Protein AF-A0A3C1LPL4-F1 (afdb_monomer)

Foldseek 3Di:
DDPVVVVVVVVVCCVVVVVVVVLVVVQCVVCVPQVDHDPCSVVLVVQLVVQLVCCCVVVVHDSVVSNVRSVVVSVVVVVCCCVPPRVVVVVDDDDD

Structure (mmCIF, N/CA/C/O backbone):
data_AF-A0A3C1LPL4-F1
#
_entry.id   AF-A0A3C1LPL4-F1
#
loop_
_atom_site.group_PDB
_atom_site.id
_atom_site.type_symbol
_atom_site.label_atom_id
_atom_site.label_alt_id
_atom_site.label_comp_id
_atom_site.label_asym_id
_atom_site.label_entity_id
_atom_site.label_seq_id
_atom_site.pdbx_PDB_ins_code
_atom_site.Cartn_x
_atom_site.Cartn_y
_atom_site.Cartn_z
_atom_site.occupancy
_atom_site.B_iso_or_equiv
_atom_site.auth_seq_id
_atom_site.auth_comp_id
_atom_site.auth_asym_id
_atom_site.auth_atom_id
_atom_site.pdbx_PDB_model_num
ATOM 1 N N . MET A 1 1 ? 30.671 10.373 -9.204 1.00 63.12 1 MET A N 1
ATOM 2 C CA . MET A 1 1 ? 29.194 10.350 -9.158 1.00 63.12 1 MET A CA 1
ATOM 3 C C . MET A 1 1 ? 28.681 11.112 -10.367 1.00 63.12 1 MET A C 1
ATOM 5 O O . MET A 1 1 ? 28.915 12.308 -10.453 1.00 63.12 1 MET A O 1
ATOM 9 N N . THR A 1 2 ? 28.111 10.422 -11.352 1.00 91.19 2 THR A N 1
ATOM 10 C CA . THR A 1 2 ? 27.677 11.038 -12.618 1.00 91.19 2 THR A CA 1
ATOM 11 C C . THR A 1 2 ? 26.383 11.828 -12.402 1.00 91.19 2 THR A C 1
ATOM 13 O O . THR A 1 2 ? 25.540 11.403 -11.617 1.00 91.19 2 THR A O 1
ATOM 16 N N . PHE A 1 3 ? 26.190 12.955 -13.092 1.00 91.31 3 PHE A N 1
ATOM 17 C CA . PHE A 1 3 ? 24.968 13.773 -12.988 1.00 91.31 3 PHE A CA 1
ATOM 18 C C . PHE A 1 3 ? 23.680 12.971 -13.267 1.00 91.31 3 PHE A C 1
ATOM 20 O O . PHE A 1 3 ? 22.668 13.151 -12.595 1.00 91.31 3 PHE A O 1
ATOM 27 N N . SER A 1 4 ? 23.745 11.997 -14.179 1.00 93.25 4 SER A N 1
ATOM 28 C CA . SER A 1 4 ? 22.657 11.046 -14.440 1.00 93.25 4 SER A CA 1
ATOM 29 C C . SER A 1 4 ? 22.278 10.196 -13.221 1.00 93.25 4 SER A C 1
ATOM 31 O O . SER A 1 4 ? 21.097 9.935 -13.000 1.00 93.25 4 SER A O 1
ATOM 33 N N . LEU A 1 5 ? 23.256 9.801 -12.398 1.00 95.25 5 LEU A N 1
ATOM 34 C CA . LEU A 1 5 ? 23.015 9.032 -11.176 1.00 95.25 5 LEU A CA 1
ATOM 35 C C . LEU A 1 5 ? 22.283 9.878 -10.130 1.00 95.25 5 LEU A C 1
ATOM 37 O O . LEU A 1 5 ? 21.383 9.371 -9.468 1.00 95.25 5 LEU A O 1
ATOM 41 N N . LEU A 1 6 ? 22.626 11.165 -10.012 1.00 95.75 6 LEU A N 1
ATOM 42 C CA . LEU A 1 6 ? 21.933 12.086 -9.109 1.00 95.75 6 LEU A CA 1
ATOM 43 C C . LEU A 1 6 ? 20.445 12.202 -9.475 1.00 95.75 6 LEU A C 1
ATOM 45 O O . LEU A 1 6 ? 19.590 12.061 -8.604 1.00 95.75 6 LEU A O 1
ATOM 49 N N . ILE A 1 7 ? 20.133 12.393 -10.762 1.00 95.88 7 ILE A N 1
ATOM 50 C CA . ILE A 1 7 ? 18.746 12.467 -11.249 1.00 95.88 7 ILE A CA 1
ATOM 51 C C . ILE A 1 7 ? 17.998 11.160 -10.965 1.00 95.88 7 ILE A C 1
ATOM 53 O O . ILE A 1 7 ? 16.883 11.191 -10.448 1.00 95.88 7 ILE A O 1
ATOM 57 N N . ALA A 1 8 ? 18.614 10.010 -11.250 1.00 96.06 8 ALA A N 1
ATOM 58 C CA . ALA A 1 8 ? 17.995 8.715 -10.984 1.00 96.06 8 ALA A CA 1
ATOM 59 C C . ALA A 1 8 ? 17.675 8.526 -9.492 1.00 96.06 8 ALA A C 1
ATOM 61 O O . ALA A 1 8 ? 16.584 8.069 -9.155 1.00 96.06 8 ALA A O 1
ATOM 62 N N . GLN A 1 9 ? 18.582 8.904 -8.587 1.00 96.31 9 GLN A N 1
ATOM 63 C CA . GLN A 1 9 ? 18.347 8.790 -7.143 1.00 96.31 9 GLN A CA 1
ATOM 64 C C . GLN A 1 9 ? 17.244 9.733 -6.651 1.00 96.31 9 GLN A C 1
ATOM 66 O O . GLN A 1 9 ? 16.434 9.331 -5.820 1.00 96.31 9 GLN A O 1
ATOM 71 N N . LEU A 1 10 ? 17.148 10.948 -7.204 1.00 97.00 10 LEU A N 1
ATOM 72 C CA . LEU A 1 10 ? 16.042 11.862 -6.900 1.00 97.00 10 LEU A CA 1
ATOM 73 C C . LEU A 1 10 ? 14.689 11.278 -7.322 1.00 97.00 10 LEU A C 1
ATOM 75 O O . LEU A 1 10 ? 13.734 11.338 -6.550 1.00 97.00 10 LEU A O 1
ATOM 79 N N . ILE A 1 11 ? 14.611 10.666 -8.507 1.00 96.88 11 ILE A N 1
ATOM 80 C CA . ILE A 1 11 ? 1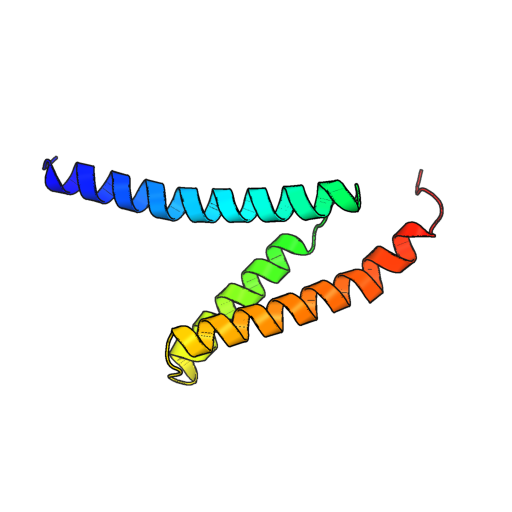3.383 10.016 -8.988 1.00 96.88 11 ILE A CA 1
ATOM 81 C C . ILE A 1 11 ? 13.021 8.815 -8.104 1.00 96.88 11 ILE A C 1
ATOM 83 O O . ILE A 1 11 ? 11.872 8.699 -7.684 1.00 96.88 11 ILE A O 1
ATOM 87 N N . ASN A 1 12 ? 13.988 7.959 -7.759 1.00 96.81 12 ASN A N 1
ATOM 88 C CA . ASN A 1 12 ? 13.757 6.818 -6.863 1.00 96.81 12 ASN A CA 1
ATOM 89 C C . ASN A 1 12 ? 13.310 7.265 -5.460 1.00 96.81 12 ASN A C 1
ATOM 91 O O . ASN A 1 12 ? 12.395 6.676 -4.873 1.00 96.81 12 ASN A O 1
ATOM 95 N N . GLY A 1 13 ? 13.922 8.331 -4.939 1.00 97.38 13 GLY A N 1
ATOM 96 C CA . GLY A 1 13 ? 13.538 8.951 -3.675 1.00 97.38 13 GLY A CA 1
ATOM 97 C C . GLY A 1 13 ? 12.116 9.503 -3.720 1.00 97.38 13 GLY A C 1
ATOM 98 O O . GLY A 1 13 ? 11.334 9.242 -2.809 1.00 97.38 13 GLY A O 1
ATOM 99 N N . LEU A 1 14 ? 11.745 10.193 -4.803 1.00 97.44 14 LEU A N 1
ATOM 100 C CA . LEU A 1 14 ? 10.396 10.725 -4.990 1.00 97.44 14 LEU A CA 1
ATOM 101 C C . LEU A 1 14 ? 9.355 9.610 -5.134 1.00 97.44 14 LEU A C 1
ATOM 103 O O . LEU A 1 14 ? 8.284 9.701 -4.540 1.00 97.44 14 LEU A O 1
ATOM 107 N N . GLN A 1 15 ? 9.667 8.547 -5.876 1.00 96.88 15 GLN A N 1
ATOM 108 C CA . GLN A 1 15 ? 8.793 7.386 -6.036 1.00 96.88 15 GLN A CA 1
ATOM 109 C C . GLN A 1 15 ? 8.512 6.728 -4.680 1.00 96.88 15 GLN A C 1
ATOM 111 O O . GLN A 1 15 ? 7.355 6.547 -4.303 1.00 96.88 15 GLN A O 1
ATOM 116 N N . THR A 1 16 ? 9.564 6.425 -3.919 1.00 95.50 16 THR A N 1
ATOM 117 C CA . THR A 1 16 ? 9.439 5.780 -2.604 1.00 95.50 16 THR A CA 1
ATOM 118 C C . THR A 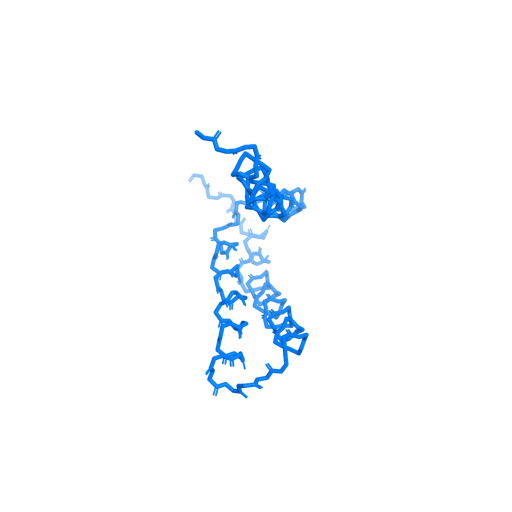1 16 ? 8.765 6.711 -1.591 1.00 95.50 16 THR A C 1
ATOM 120 O O . THR A 1 16 ? 7.860 6.301 -0.865 1.00 95.50 16 THR A O 1
ATOM 123 N N . GLY A 1 17 ? 9.143 7.992 -1.590 1.00 97.19 17 GLY A N 1
ATOM 124 C CA . GLY A 1 17 ? 8.538 9.018 -0.744 1.00 97.19 17 GLY A CA 1
ATOM 125 C C . GLY A 1 17 ? 7.051 9.217 -1.032 1.00 97.19 17 GLY A C 1
ATOM 126 O O . GLY A 1 17 ? 6.269 9.365 -0.099 1.00 97.19 17 GLY A O 1
ATOM 127 N N . SER A 1 18 ? 6.639 9.141 -2.299 1.00 96.38 18 SER A N 1
ATOM 128 C CA . SER A 1 18 ? 5.230 9.237 -2.703 1.00 96.38 18 SER A CA 1
ATOM 129 C C . SER A 1 18 ? 4.410 8.056 -2.190 1.00 96.38 18 SER A C 1
ATOM 131 O O . SER A 1 18 ? 3.293 8.252 -1.716 1.00 96.38 18 SER A O 1
ATOM 133 N N . VAL A 1 19 ? 4.968 6.841 -2.208 1.00 92.69 19 VAL A N 1
ATOM 134 C CA . VAL A 1 19 ? 4.321 5.667 -1.602 1.00 92.69 19 VAL A CA 1
ATOM 135 C C . VAL A 1 19 ? 4.122 5.885 -0.101 1.00 92.69 19 VAL A C 1
ATOM 137 O O . VAL A 1 19 ? 3.008 5.726 0.392 1.00 92.69 19 VAL A O 1
ATOM 140 N N . TYR A 1 20 ? 5.154 6.324 0.625 1.00 93.50 20 TYR A N 1
ATOM 141 C CA . TYR A 1 20 ? 5.022 6.607 2.059 1.00 93.50 20 TYR A CA 1
ATOM 142 C C . TYR A 1 20 ? 4.053 7.755 2.358 1.00 93.50 20 TYR A C 1
ATOM 144 O O . TYR A 1 20 ? 3.279 7.664 3.311 1.00 93.50 20 TYR A O 1
ATOM 152 N N . ALA A 1 21 ? 4.039 8.802 1.531 1.00 95.69 21 ALA A N 1
ATOM 153 C CA . ALA A 1 21 ? 3.094 9.906 1.658 1.00 95.69 21 ALA A CA 1
ATOM 154 C C . ALA A 1 21 ? 1.644 9.436 1.467 1.00 95.69 21 ALA A C 1
ATOM 156 O O . ALA A 1 21 ? 0.778 9.806 2.257 1.00 95.69 21 ALA A O 1
ATOM 157 N N . LEU A 1 22 ? 1.380 8.577 0.476 1.00 92.75 22 LEU A N 1
ATOM 158 C CA . LEU A 1 22 ? 0.057 7.986 0.256 1.00 92.75 22 LEU A CA 1
ATOM 159 C C . LEU A 1 22 ? -0.382 7.103 1.430 1.00 92.75 22 LEU A C 1
ATOM 161 O O . LEU A 1 22 ? -1.536 7.180 1.850 1.00 92.75 22 LEU A O 1
ATOM 165 N N . VAL A 1 23 ? 0.533 6.311 1.996 1.00 91.44 23 VAL A N 1
ATOM 166 C CA . VAL A 1 23 ? 0.254 5.493 3.189 1.00 91.44 23 VAL A CA 1
ATOM 167 C C . VAL A 1 23 ? -0.086 6.378 4.392 1.00 91.44 23 VAL A C 1
ATOM 169 O O . VAL A 1 23 ? -1.095 6.153 5.061 1.00 91.44 23 VAL A O 1
ATOM 172 N N . ALA A 1 24 ? 0.698 7.429 4.643 1.00 92.00 24 ALA A N 1
ATOM 173 C CA . ALA A 1 24 ? 0.430 8.378 5.723 1.00 92.00 24 ALA A CA 1
ATOM 174 C C . ALA A 1 24 ? -0.914 9.109 5.534 1.00 92.00 24 ALA A C 1
ATOM 176 O O . ALA A 1 24 ? -1.681 9.278 6.486 1.00 92.00 24 ALA A O 1
ATOM 177 N N . LEU A 1 25 ? -1.238 9.499 4.299 1.00 93.38 25 LEU A N 1
ATOM 178 C CA . LEU A 1 25 ? -2.515 10.119 3.948 1.00 93.38 25 LEU A CA 1
ATOM 179 C C . LEU A 1 25 ? -3.683 9.151 4.218 1.00 93.38 25 LEU A C 1
ATOM 181 O O . LEU A 1 25 ? -4.648 9.524 4.879 1.00 93.38 25 LEU A O 1
ATOM 185 N N . GLY A 1 26 ? -3.565 7.881 3.817 1.00 88.75 26 GLY A N 1
ATOM 186 C CA . GLY A 1 26 ? -4.537 6.832 4.147 1.00 88.75 26 GLY A CA 1
ATOM 187 C C . GLY A 1 26 ? -4.780 6.696 5.652 1.00 88.75 26 GLY A C 1
ATOM 188 O O . GLY A 1 26 ? -5.925 6.715 6.110 1.00 88.75 26 GLY A O 1
ATOM 189 N N . TYR A 1 27 ? -3.699 6.635 6.429 1.00 87.50 27 TYR A N 1
ATOM 190 C CA . TYR A 1 27 ? -3.766 6.500 7.881 1.00 87.50 27 TYR A CA 1
ATOM 191 C C . TYR A 1 27 ? -4.451 7.695 8.562 1.00 87.50 27 TYR A C 1
ATOM 193 O O . TYR A 1 27 ? -5.325 7.521 9.415 1.00 87.50 27 TYR A O 1
ATOM 201 N N . THR A 1 28 ? -4.094 8.916 8.152 1.00 89.00 28 THR A N 1
ATOM 202 C CA . THR A 1 28 ? -4.674 10.152 8.703 1.00 89.00 28 THR A CA 1
ATOM 203 C C . THR A 1 28 ? -6.158 10.306 8.371 1.00 89.00 28 THR A C 1
ATOM 205 O O . THR A 1 28 ? -6.913 10.760 9.230 1.00 89.00 28 THR A O 1
ATOM 208 N N . MET A 1 29 ? -6.613 9.863 7.193 1.00 88.69 29 MET A N 1
ATOM 209 C CA . MET A 1 2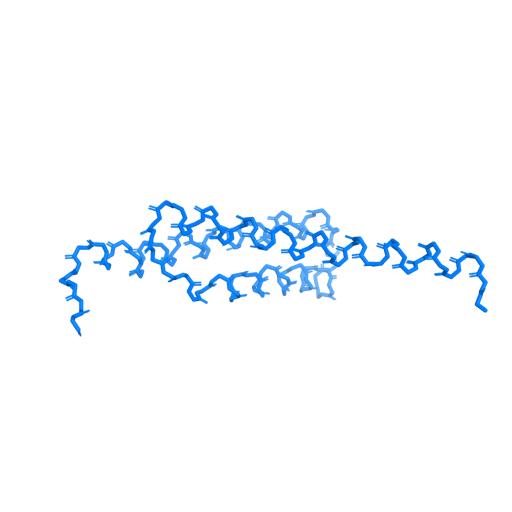9 ? -8.040 9.868 6.844 1.00 88.69 29 MET A CA 1
ATOM 210 C C . MET A 1 29 ? -8.861 8.934 7.742 1.00 88.69 29 MET A C 1
ATOM 212 O O . MET A 1 29 ? -9.903 9.334 8.261 1.00 88.69 29 MET A O 1
ATOM 216 N N . VAL A 1 30 ? -8.388 7.703 7.969 1.00 84.19 30 VAL A N 1
ATOM 217 C CA . VAL A 1 30 ? -9.110 6.724 8.801 1.00 84.19 30 VAL A CA 1
ATOM 218 C C . VAL A 1 30 ? -9.142 7.169 10.262 1.00 84.19 30 VAL A C 1
ATOM 220 O O . VAL A 1 30 ? -10.207 7.191 10.889 1.00 84.19 30 VAL A O 1
ATOM 223 N N . TYR A 1 31 ? -7.987 7.565 10.804 1.00 82.81 31 TYR A N 1
ATOM 224 C CA . TYR A 1 31 ? 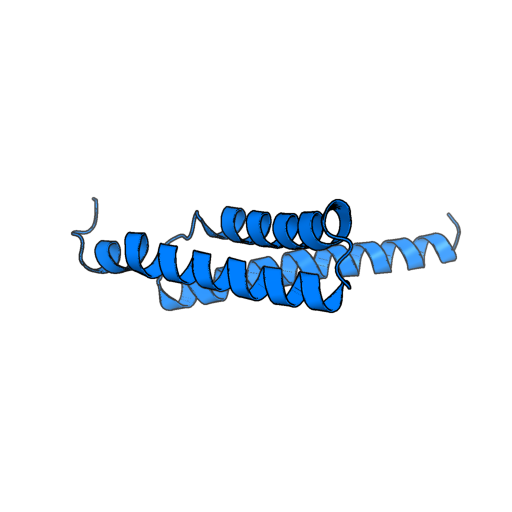-7.902 8.038 12.182 1.00 82.81 31 TYR A CA 1
ATOM 225 C C . TYR A 1 31 ? -8.696 9.335 12.394 1.00 82.81 31 TYR A C 1
ATOM 227 O O . TYR A 1 31 ? -9.330 9.494 13.435 1.00 82.81 31 TYR A O 1
ATOM 235 N N . GLY A 1 32 ? -8.733 10.233 11.403 1.00 83.31 32 GLY A N 1
ATOM 236 C CA . GLY A 1 32 ? -9.491 11.485 11.476 1.00 83.31 32 GLY A CA 1
ATOM 237 C C . GLY A 1 32 ? -10.991 11.282 11.714 1.00 83.31 32 GLY A C 1
ATOM 238 O O . GLY A 1 32 ? -11.609 12.074 12.425 1.00 83.31 32 GLY A O 1
ATOM 239 N N . ILE A 1 33 ? -11.561 10.197 11.182 1.00 82.81 33 ILE A N 1
ATOM 240 C CA . ILE A 1 33 ? -12.982 9.864 11.345 1.00 82.81 33 ILE A CA 1
ATOM 241 C C . ILE A 1 33 ? -13.211 9.054 12.625 1.00 82.81 33 ILE A C 1
ATOM 243 O O . ILE A 1 33 ? -14.071 9.396 13.435 1.00 82.81 33 ILE A O 1
ATOM 247 N N . ILE A 1 34 ? -12.460 7.962 12.807 1.00 78.62 34 ILE A N 1
ATOM 248 C CA . ILE A 1 34 ? -12.764 6.960 13.840 1.00 78.62 34 ILE A CA 1
ATOM 249 C C . ILE A 1 34 ? -12.132 7.333 15.192 1.00 78.62 34 ILE A C 1
ATOM 251 O O . ILE A 1 34 ? -12.623 6.904 16.233 1.00 78.62 34 ILE A O 1
ATOM 255 N N . LYS A 1 35 ? -11.056 8.136 15.198 1.00 79.56 35 LYS A N 1
ATOM 256 C CA . LYS A 1 35 ? -10.219 8.454 16.374 1.00 79.56 35 LYS A CA 1
ATOM 257 C C . LYS A 1 35 ? -9.725 7.216 17.137 1.00 79.56 35 LYS A C 1
ATOM 259 O O . LYS A 1 35 ? -9.380 7.302 18.311 1.00 79.56 35 LYS A O 1
ATOM 264 N N . LEU A 1 36 ? -9.6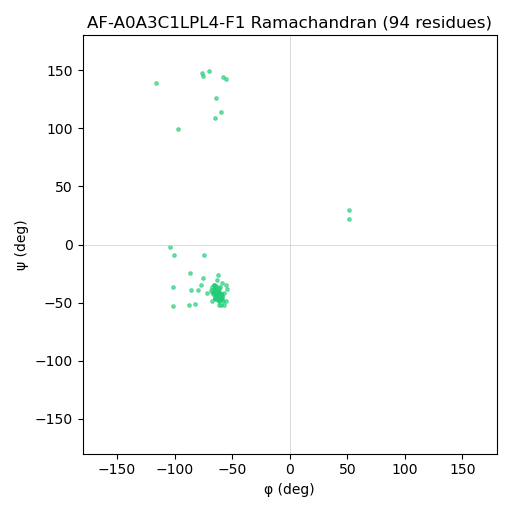88 6.065 16.465 1.00 79.69 36 LEU A N 1
ATOM 265 C CA . LEU A 1 36 ? -9.152 4.805 16.969 1.00 79.69 36 LEU A CA 1
ATOM 266 C C . LEU A 1 36 ? -7.947 4.409 16.126 1.00 79.69 36 LEU A C 1
ATOM 268 O O . LEU A 1 36 ? -7.961 4.545 14.901 1.00 79.69 36 LEU A O 1
ATOM 272 N N . LEU A 1 37 ? -6.912 3.903 16.793 1.00 80.31 37 LEU A N 1
ATOM 273 C CA . LEU A 1 37 ? -5.704 3.425 16.138 1.00 80.31 37 LEU A CA 1
ATOM 274 C C . LEU A 1 37 ? -6.036 2.219 15.243 1.00 80.31 37 LEU A C 1
ATOM 276 O O . LEU A 1 37 ? -6.630 1.240 15.704 1.00 80.31 37 LEU A O 1
ATOM 280 N N . ASN A 1 38 ? -5.665 2.282 13.961 1.00 82.06 38 ASN A N 1
ATOM 281 C CA . ASN A 1 38 ? -5.887 1.181 13.027 1.00 82.06 38 ASN A CA 1
ATOM 282 C C . ASN A 1 38 ? -4.636 0.305 12.878 1.00 82.06 38 ASN A C 1
ATOM 284 O O . 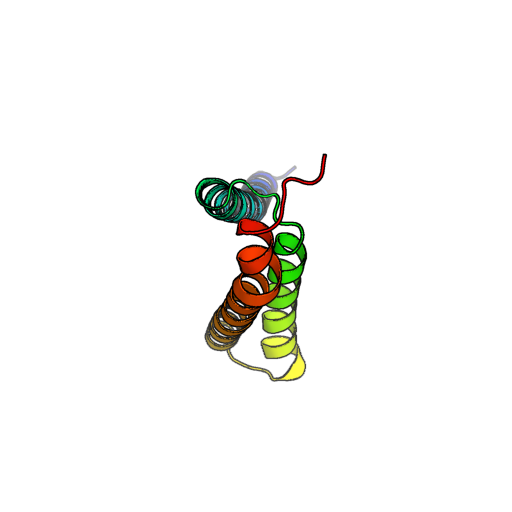ASN A 1 38 ? -3.725 0.663 12.135 1.00 82.06 38 ASN A O 1
ATOM 288 N N . PHE A 1 39 ? -4.597 -0.836 13.575 1.00 81.94 39 PHE A N 1
ATOM 289 C CA . PHE A 1 39 ? -3.498 -1.807 13.474 1.00 81.94 39 PHE A CA 1
ATOM 290 C C . PHE A 1 39 ? -3.547 -2.642 12.189 1.00 81.94 39 PHE A C 1
ATOM 292 O O . PHE A 1 39 ? -2.503 -3.012 11.667 1.00 81.94 39 PHE A O 1
ATOM 299 N N . ALA A 1 40 ? -4.740 -2.871 11.633 1.00 88.25 40 ALA A N 1
ATOM 300 C CA . ALA A 1 40 ? -4.929 -3.660 10.416 1.00 88.25 40 ALA A CA 1
ATOM 301 C C . ALA A 1 40 ? -4.501 -2.916 9.138 1.00 88.25 40 ALA A C 1
ATOM 303 O O . ALA A 1 40 ? -4.460 -3.504 8.060 1.00 88.25 40 ALA A O 1
ATOM 304 N N . HIS A 1 41 ? -4.196 -1.616 9.220 1.00 90.00 41 HIS A N 1
ATOM 305 C CA . HIS A 1 41 ? -3.873 -0.808 8.045 1.00 90.00 41 HIS A CA 1
ATOM 306 C C . HIS A 1 41 ? -2.649 -1.343 7.285 1.00 90.00 41 HIS A C 1
ATOM 308 O O . HIS A 1 41 ? -2.685 -1.437 6.059 1.00 90.00 41 HIS A O 1
ATOM 314 N N . GLY A 1 42 ? -1.600 -1.749 8.009 1.00 90.25 42 GLY A N 1
ATOM 315 C CA . GLY A 1 42 ? -0.408 -2.358 7.412 1.00 90.25 42 GLY A CA 1
ATOM 316 C C . GLY A 1 42 ? -0.712 -3.691 6.726 1.00 90.25 42 GLY A C 1
ATOM 317 O O . GLY A 1 42 ? -0.259 -3.922 5.605 1.00 90.25 42 GLY A O 1
ATOM 318 N N . ASP A 1 43 ? -1.546 -4.523 7.351 1.00 92.62 43 ASP A N 1
ATOM 319 C CA . ASP A 1 43 ? -1.949 -5.820 6.799 1.00 92.62 43 ASP A CA 1
ATOM 320 C C . ASP A 1 43 ? -2.771 -5.658 5.514 1.00 92.62 43 ASP A C 1
ATOM 322 O O . ASP A 1 43 ? -2.544 -6.368 4.536 1.00 92.62 43 ASP A O 1
ATOM 326 N N . ILE A 1 44 ? -3.678 -4.675 5.465 1.00 93.69 44 ILE A N 1
ATOM 327 C CA . ILE A 1 44 ? -4.475 -4.378 4.264 1.00 93.69 44 ILE A CA 1
ATOM 328 C C . ILE A 1 44 ? -3.567 -3.940 3.104 1.00 93.69 44 ILE A C 1
ATOM 330 O O . ILE A 1 44 ? -3.755 -4.396 1.975 1.00 93.69 44 ILE A O 1
ATOM 334 N N . ILE A 1 45 ? -2.555 -3.105 3.372 1.00 93.62 45 ILE A N 1
ATOM 335 C CA . ILE A 1 45 ? -1.568 -2.695 2.359 1.00 93.62 45 ILE A CA 1
ATOM 336 C C . ILE A 1 45 ? -0.792 -3.912 1.842 1.00 93.62 45 ILE A C 1
ATOM 338 O O . ILE A 1 45 ? -0.621 -4.061 0.629 1.00 93.62 45 ILE A O 1
ATOM 342 N N . MET A 1 46 ? -0.355 -4.798 2.743 1.00 95.25 46 MET A N 1
ATOM 343 C 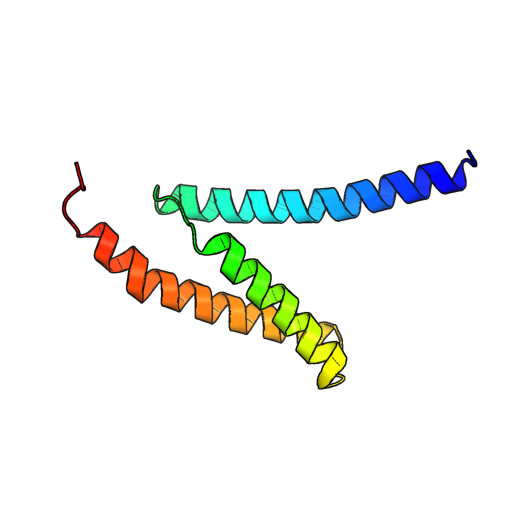CA . MET A 1 46 ? 0.348 -6.027 2.371 1.00 95.25 46 MET A CA 1
ATOM 344 C C . MET A 1 46 ? -0.515 -6.922 1.483 1.00 95.25 46 MET A C 1
ATOM 346 O O . MET A 1 46 ? -0.044 -7.368 0.437 1.00 95.25 46 MET A O 1
ATOM 350 N N . VAL A 1 47 ? -1.784 -7.139 1.837 1.00 96.69 47 VAL A N 1
ATOM 351 C CA . VAL A 1 47 ? -2.699 -7.936 1.009 1.00 96.69 47 VAL A CA 1
ATOM 352 C C . VAL A 1 47 ? -2.862 -7.324 -0.382 1.00 96.69 47 VAL A C 1
ATOM 354 O O . VAL A 1 47 ? -2.777 -8.053 -1.368 1.00 96.69 47 VAL A O 1
ATOM 357 N N . GLY A 1 48 ? -3.025 -6.003 -0.490 1.00 95.81 48 GLY A N 1
ATOM 358 C CA . GLY A 1 48 ? -3.093 -5.324 -1.785 1.00 95.81 48 GLY A CA 1
ATOM 359 C C . GLY A 1 48 ? -1.835 -5.545 -2.634 1.00 95.81 48 GLY A C 1
ATOM 360 O O . GLY A 1 48 ? -1.936 -5.915 -3.805 1.00 95.81 48 GLY A O 1
ATOM 361 N N . ALA A 1 49 ? -0.648 -5.394 -2.038 1.00 95.19 49 ALA A N 1
ATOM 362 C CA . ALA A 1 49 ? 0.626 -5.606 -2.725 1.00 95.19 49 ALA A CA 1
ATOM 363 C C . ALA A 1 49 ? 0.798 -7.058 -3.203 1.00 95.19 49 ALA A C 1
ATOM 365 O O . ALA A 1 49 ? 1.130 -7.294 -4.368 1.00 95.19 49 ALA A O 1
ATOM 366 N N . TYR A 1 50 ? 0.512 -8.035 -2.336 1.00 96.38 50 TYR A N 1
ATOM 367 C CA . TYR A 1 50 ? 0.571 -9.449 -2.703 1.00 96.38 50 TYR A CA 1
ATOM 368 C C . TYR A 1 50 ? -0.481 -9.815 -3.750 1.00 96.38 50 TYR A C 1
ATOM 370 O O . TYR A 1 50 ? -0.191 -10.617 -4.634 1.00 96.38 50 TYR A O 1
ATOM 378 N N . MET A 1 51 ? -1.670 -9.210 -3.717 1.00 97.25 51 MET A N 1
ATOM 379 C CA . MET A 1 51 ? -2.696 -9.452 -4.730 1.00 97.25 51 MET A CA 1
ATOM 380 C C . MET A 1 51 ? -2.217 -9.021 -6.121 1.00 97.25 51 MET A C 1
ATOM 382 O O . MET A 1 51 ? -2.367 -9.782 -7.076 1.00 97.25 51 MET A O 1
ATOM 386 N N . VAL A 1 52 ? -1.577 -7.849 -6.237 1.00 97.12 52 VAL A N 1
ATOM 387 C CA . VAL A 1 52 ? -0.945 -7.421 -7.498 1.00 97.12 52 VAL A CA 1
ATOM 388 C C . VAL A 1 52 ? 0.159 -8.397 -7.906 1.00 97.12 52 VAL A C 1
ATOM 390 O O . VAL A 1 52 ? 0.201 -8.819 -9.062 1.00 97.12 52 VAL A O 1
ATOM 393 N N . TYR A 1 53 ? 1.024 -8.786 -6.963 1.00 96.75 53 TYR A N 1
ATOM 394 C CA . TYR A 1 53 ? 2.112 -9.726 -7.223 1.00 96.75 53 TYR A CA 1
ATOM 395 C C . TYR A 1 53 ? 1.595 -11.057 -7.778 1.00 96.75 53 TYR A C 1
ATOM 397 O O . TYR A 1 53 ? 2.030 -11.465 -8.849 1.00 96.75 53 TYR A O 1
ATOM 405 N N . TYR A 1 54 ? 0.630 -11.704 -7.119 1.00 96.94 54 TYR A N 1
ATOM 406 C CA . TYR A 1 54 ? 0.075 -12.979 -7.579 1.00 96.94 54 TYR A CA 1
ATOM 407 C C . TYR A 1 54 ? -0.681 -12.840 -8.904 1.00 96.94 54 TYR A C 1
ATOM 409 O O . TYR A 1 54 ? -0.522 -13.682 -9.789 1.00 96.94 54 TYR A O 1
ATOM 417 N N . ALA A 1 55 ? -1.465 -11.770 -9.075 1.00 97.12 55 ALA A N 1
ATOM 418 C CA . ALA A 1 55 ? -2.187 -11.515 -10.318 1.00 97.12 55 ALA A CA 1
ATOM 419 C C . ALA A 1 55 ? -1.238 -11.438 -11.526 1.00 97.12 55 ALA A C 1
ATOM 421 O O . ALA A 1 55 ? -1.525 -12.019 -12.572 1.00 97.12 55 ALA A O 1
ATOM 422 N N . ILE A 1 56 ? -0.088 -10.780 -11.372 1.00 97.69 56 ILE A N 1
ATOM 423 C CA . ILE A 1 56 ? 0.894 -10.638 -12.451 1.00 97.69 56 ILE A CA 1
ATOM 424 C C . ILE A 1 56 ? 1.783 -11.884 -12.560 1.00 97.69 56 ILE A C 1
ATOM 426 O O . ILE A 1 56 ? 1.921 -12.443 -13.644 1.00 97.69 56 ILE A O 1
ATOM 430 N N . ALA A 1 57 ? 2.385 -12.335 -11.458 1.00 96.62 57 ALA A N 1
ATOM 431 C CA . ALA A 1 57 ? 3.415 -13.373 -11.470 1.00 96.62 57 ALA A CA 1
ATOM 432 C C .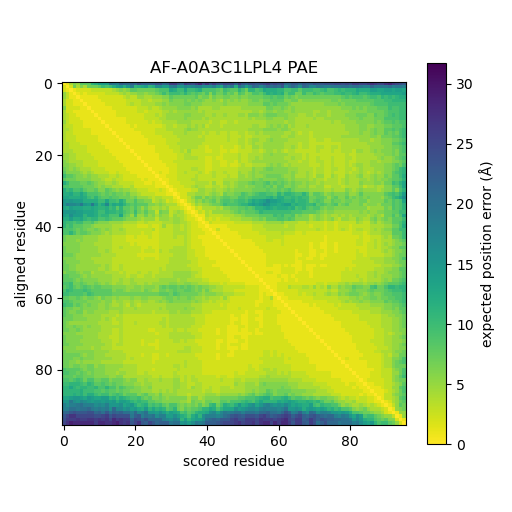 ALA A 1 57 ? 2.855 -14.790 -11.661 1.00 96.62 57 ALA A C 1
ATOM 434 O O . ALA A 1 57 ? 3.504 -15.616 -12.296 1.00 96.62 57 ALA A O 1
ATOM 435 N N . SER A 1 58 ? 1.672 -15.087 -11.116 1.00 95.44 58 SER A N 1
ATOM 436 C CA . SER A 1 58 ? 1.079 -16.431 -11.172 1.00 95.44 58 SER A CA 1
ATOM 437 C C . SER A 1 58 ? -0.011 -16.554 -12.231 1.00 95.44 58 SER A C 1
ATOM 439 O O . SER A 1 58 ? -0.111 -17.592 -12.879 1.00 95.44 58 SER A O 1
ATOM 441 N N . PHE A 1 59 ? -0.815 -15.506 -12.423 1.00 94.31 59 PHE A N 1
ATOM 442 C CA . PHE A 1 59 ? -1.949 -15.528 -13.355 1.00 94.31 59 PHE A CA 1
ATOM 443 C C . PHE A 1 59 ? -1.689 -14.782 -14.671 1.00 94.31 59 PHE A C 1
ATOM 445 O O . PHE A 1 59 ? -2.559 -14.788 -15.540 1.00 94.31 59 PHE A O 1
ATOM 452 N N . ALA A 1 60 ? -0.515 -14.154 -14.831 1.00 96.06 60 ALA A N 1
ATOM 453 C CA . ALA A 1 60 ? -0.130 -13.391 -16.024 1.00 96.06 60 ALA A CA 1
ATOM 454 C C . ALA A 1 60 ? -1.167 -12.329 -16.449 1.00 96.06 60 ALA A C 1
ATOM 456 O O . ALA A 1 60 ? -1.311 -12.013 -17.633 1.00 96.06 60 ALA A O 1
ATOM 457 N N . LEU A 1 61 ? -1.908 -11.775 -15.485 1.00 96.44 61 LEU A N 1
ATOM 458 C CA . LEU A 1 61 ? -2.913 -10.750 -15.746 1.00 96.44 61 LEU A CA 1
ATOM 459 C C . LEU A 1 61 ? -2.242 -9.427 -16.153 1.00 96.44 61 LEU A C 1
ATOM 461 O O . LEU A 1 61 ? -1.162 -9.096 -15.652 1.00 96.44 61 LEU A O 1
ATOM 465 N N . PRO A 1 62 ? -2.897 -8.611 -17.001 1.00 96.94 62 PRO A N 1
ATOM 466 C CA . PRO A 1 62 ? -2.412 -7.275 -17.317 1.00 96.94 62 PRO A CA 1
ATOM 467 C C . PRO A 1 62 ? -2.272 -6.412 -16.049 1.00 96.94 62 PRO A C 1
ATOM 469 O O . PRO A 1 62 ? -3.150 -6.474 -15.181 1.00 96.94 62 PRO A O 1
ATOM 472 N N . PRO A 1 63 ? -1.252 -5.534 -15.953 1.00 95.12 63 PRO A N 1
ATOM 473 C CA . PRO A 1 63 ? -0.998 -4.740 -14.746 1.00 95.12 63 PRO A CA 1
ATOM 474 C C . PRO A 1 63 ? -2.202 -3.917 -14.275 1.00 95.12 63 PRO A C 1
ATOM 476 O O . PRO A 1 63 ? -2.475 -3.833 -13.082 1.00 95.12 63 PRO A O 1
ATOM 479 N N . ILE A 1 64 ? -2.969 -3.354 -15.212 1.00 97.06 64 ILE A N 1
ATOM 480 C CA . ILE A 1 64 ? -4.165 -2.556 -14.905 1.00 97.06 64 ILE A CA 1
ATOM 481 C C . ILE A 1 64 ? -5.237 -3.419 -14.224 1.00 97.06 64 ILE A C 1
ATOM 483 O O . ILE A 1 64 ? -5.837 -3.000 -13.237 1.00 97.06 64 ILE A O 1
ATOM 487 N N . VAL A 1 65 ? -5.447 -4.644 -14.712 1.00 96.69 65 VAL A N 1
ATOM 488 C CA . VAL A 1 65 ? -6.423 -5.583 -14.140 1.00 96.69 65 VAL A CA 1
ATOM 489 C C . VAL A 1 65 ? -5.976 -6.036 -12.750 1.00 96.69 65 VAL A C 1
ATOM 491 O O . VAL A 1 65 ? -6.789 -6.078 -11.830 1.00 96.69 65 VAL A O 1
ATOM 494 N N . ALA A 1 66 ? -4.679 -6.302 -12.571 1.00 97.19 66 ALA A N 1
ATOM 495 C CA . ALA A 1 66 ? -4.102 -6.650 -11.275 1.00 97.19 66 ALA A CA 1
ATOM 496 C C . ALA A 1 66 ? -4.308 -5.542 -10.224 1.00 97.19 66 ALA A C 1
ATOM 498 O O . ALA A 1 66 ? -4.698 -5.835 -9.094 1.00 97.19 66 ALA A O 1
ATOM 499 N N . VAL A 1 67 ? -4.113 -4.272 -10.602 1.00 96.50 67 VAL A N 1
ATOM 500 C CA . VAL A 1 67 ? -4.356 -3.120 -9.715 1.00 96.50 67 VAL A CA 1
ATOM 501 C C . VAL A 1 67 ? -5.831 -3.012 -9.336 1.00 96.50 67 VAL A C 1
ATOM 503 O O . VAL A 1 67 ? -6.142 -2.853 -8.157 1.00 96.50 67 VAL A O 1
ATOM 506 N N . ILE A 1 68 ? -6.749 -3.144 -10.299 1.00 97.69 68 ILE A N 1
ATOM 507 C CA . ILE A 1 68 ? -8.193 -3.096 -10.019 1.00 97.69 68 ILE A CA 1
ATOM 508 C C . ILE A 1 68 ? -8.592 -4.220 -9.054 1.00 97.69 68 ILE A C 1
ATOM 510 O O . ILE A 1 68 ? -9.303 -3.966 -8.082 1.00 97.69 68 ILE A O 1
ATOM 514 N N . LEU A 1 69 ? -8.096 -5.442 -9.271 1.00 97.25 69 LEU A N 1
ATOM 515 C CA . LEU A 1 69 ? -8.339 -6.567 -8.366 1.00 97.25 69 LEU A CA 1
ATOM 516 C C . LEU A 1 69 ? -7.811 -6.291 -6.956 1.00 97.25 69 LEU A C 1
ATOM 518 O O . LEU A 1 69 ? -8.531 -6.512 -5.984 1.00 97.25 69 LEU A O 1
ATOM 522 N N . ALA A 1 70 ? -6.593 -5.763 -6.832 1.00 97.00 70 ALA A N 1
ATOM 523 C CA . ALA A 1 70 ? -6.019 -5.414 -5.538 1.00 97.00 70 ALA A CA 1
ATOM 524 C C . ALA A 1 70 ? -6.834 -4.342 -4.802 1.00 97.00 70 ALA A C 1
ATOM 526 O O . ALA A 1 70 ? -7.043 -4.472 -3.595 1.00 97.00 70 ALA A O 1
ATOM 527 N N . VAL A 1 71 ? -7.346 -3.329 -5.513 1.00 96.62 71 VAL A N 1
ATOM 528 C CA . VAL A 1 71 ? -8.247 -2.318 -4.938 1.00 96.62 71 VAL A CA 1
ATOM 529 C C . VAL A 1 71 ? -9.520 -2.979 -4.417 1.00 96.62 71 VAL A C 1
ATOM 531 O O . VAL A 1 71 ? -9.843 -2.814 -3.244 1.00 96.62 71 VAL A O 1
ATOM 534 N N . VAL A 1 72 ? -10.198 -3.783 -5.242 1.00 97.88 72 VAL A N 1
ATOM 535 C CA . VAL A 1 72 ? -11.450 -4.459 -4.863 1.00 97.88 72 VAL A CA 1
ATOM 536 C C . VAL A 1 72 ? -11.254 -5.351 -3.635 1.00 97.88 72 VAL A C 1
ATOM 538 O O . VAL A 1 72 ? -12.010 -5.239 -2.668 1.00 97.88 72 VAL A O 1
ATOM 541 N N . VAL A 1 73 ? -10.215 -6.191 -3.636 1.00 97.56 73 VAL A N 1
ATOM 542 C CA . VAL A 1 73 ? -9.901 -7.095 -2.519 1.00 97.56 73 VAL A CA 1
ATOM 543 C C . VAL A 1 73 ? -9.577 -6.308 -1.249 1.00 97.56 73 VAL A C 1
ATOM 545 O O . VAL A 1 73 ? -10.134 -6.606 -0.193 1.00 97.56 73 VAL A O 1
ATOM 548 N N . SER A 1 74 ? -8.743 -5.269 -1.343 1.00 95.69 74 SER A N 1
ATOM 549 C CA . SER A 1 74 ? -8.362 -4.445 -0.186 1.00 95.69 74 SER A CA 1
ATOM 550 C C . SER A 1 74 ? -9.553 -3.671 0.385 1.00 95.69 74 SER A C 1
ATOM 552 O O . SER A 1 74 ? -9.694 -3.566 1.603 1.00 95.69 74 SER A O 1
ATOM 554 N N . THR A 1 75 ? -10.451 -3.169 -0.471 1.00 95.25 75 THR A N 1
ATOM 555 C CA . THR A 1 75 ? -11.692 -2.506 -0.043 1.00 95.25 75 THR A CA 1
ATOM 556 C C . THR A 1 75 ? -12.621 -3.478 0.679 1.00 95.25 75 THR A C 1
ATOM 558 O O . THR A 1 75 ? -13.112 -3.154 1.759 1.00 95.25 75 THR A O 1
ATOM 561 N N . LEU A 1 76 ? -12.834 -4.679 0.134 1.00 97.25 76 LEU A N 1
ATOM 562 C CA . LEU A 1 76 ? -13.648 -5.718 0.776 1.00 97.25 76 LEU A CA 1
ATOM 563 C C . LEU A 1 76 ? -13.097 -6.098 2.156 1.00 97.25 76 LEU A C 1
ATOM 565 O O . LEU A 1 76 ? -13.859 -6.187 3.123 1.00 97.25 76 LEU A O 1
ATOM 569 N N . LEU A 1 77 ? -11.777 -6.265 2.263 1.00 95.69 77 LEU A N 1
ATOM 570 C CA . LEU A 1 77 ? -11.097 -6.535 3.529 1.00 95.69 77 LEU A CA 1
ATOM 571 C C . LEU A 1 77 ? -11.285 -5.388 4.526 1.00 95.69 77 LEU A C 1
ATOM 573 O O . LEU A 1 77 ? -11.709 -5.627 5.654 1.00 95.69 77 LEU A O 1
ATOM 577 N N . GLY A 1 78 ? -11.052 -4.145 4.096 1.00 92.50 78 GLY A N 1
ATOM 578 C CA . GLY A 1 78 ? -11.229 -2.957 4.931 1.00 92.50 78 GLY A CA 1
ATOM 579 C C . GLY A 1 78 ? -12.658 -2.812 5.462 1.00 92.50 78 GLY A C 1
ATOM 580 O O . GLY A 1 78 ? -12.847 -2.612 6.660 1.00 92.50 78 GLY A O 1
ATOM 581 N N . VAL A 1 79 ? -13.665 -3.005 4.603 1.00 93.25 79 VAL A N 1
ATOM 582 C CA . VAL A 1 79 ? -15.085 -2.978 4.997 1.00 93.25 79 VAL A CA 1
ATOM 583 C C . VAL A 1 79 ? -15.409 -4.098 5.986 1.00 93.25 79 VAL A C 1
ATOM 585 O O . VAL A 1 79 ? -16.159 -3.889 6.939 1.00 93.25 79 VAL A O 1
ATOM 588 N N . THR A 1 80 ? -14.847 -5.289 5.782 1.00 94.44 80 THR A N 1
ATOM 589 C CA . THR A 1 80 ? -15.061 -6.429 6.683 1.00 94.44 80 THR A CA 1
ATOM 590 C C . THR A 1 80 ? -14.468 -6.143 8.060 1.00 94.44 80 THR A C 1
ATOM 592 O O . THR A 1 80 ? -15.146 -6.319 9.071 1.00 94.44 80 THR A O 1
ATOM 595 N N . VAL A 1 81 ? -13.241 -5.623 8.107 1.00 91.81 81 VAL A N 1
ATOM 596 C CA . VAL A 1 81 ? -12.571 -5.218 9.348 1.00 91.81 81 VAL A CA 1
ATOM 597 C C . VAL A 1 81 ? -13.342 -4.096 10.052 1.00 91.81 81 VAL A C 1
ATOM 599 O O . VAL A 1 81 ? -13.555 -4.163 11.263 1.00 91.81 81 VAL A O 1
ATOM 602 N N . GLU A 1 82 ? -13.826 -3.092 9.317 1.00 89.81 82 GLU A N 1
ATOM 603 C CA . GLU A 1 82 ? -14.642 -2.022 9.895 1.00 89.81 82 GLU A CA 1
ATOM 604 C C . GLU A 1 82 ? -15.918 -2.569 10.548 1.00 89.81 82 GLU A C 1
ATOM 606 O O . GLU A 1 82 ? -16.249 -2.205 11.680 1.00 89.81 82 GLU A O 1
ATOM 611 N N . LYS A 1 83 ? -16.633 -3.462 9.861 1.00 89.81 83 LYS A N 1
ATOM 612 C CA . LYS A 1 83 ? -17.901 -4.012 10.354 1.00 89.81 83 LYS A CA 1
ATOM 613 C C . LYS A 1 83 ? -17.719 -4.978 11.520 1.00 89.81 83 LYS A C 1
ATOM 615 O O . LYS A 1 83 ? -18.506 -4.932 12.458 1.00 89.81 83 LYS A O 1
ATOM 620 N N . VAL A 1 84 ? -16.710 -5.845 11.461 1.00 91.31 84 VAL A N 1
ATOM 621 C CA . VAL A 1 84 ? -16.525 -6.927 12.440 1.00 91.31 84 VAL A CA 1
ATOM 622 C C . VAL A 1 84 ? -15.750 -6.460 13.669 1.00 91.31 84 VAL A C 1
ATOM 624 O O . VAL A 1 84 ? -16.098 -6.848 14.778 1.00 91.31 84 VAL A O 1
ATOM 627 N N . ALA A 1 85 ? -14.724 -5.622 13.499 1.00 88.19 85 ALA A N 1
ATOM 628 C CA . ALA A 1 85 ? -13.871 -5.192 14.606 1.00 88.19 85 ALA A CA 1
ATOM 629 C C . ALA A 1 85 ? -14.226 -3.784 15.104 1.00 88.19 85 ALA A C 1
ATOM 631 O O . ALA A 1 85 ? -14.473 -3.592 16.293 1.00 88.19 85 ALA A O 1
ATOM 632 N N . TYR A 1 86 ? -14.283 -2.789 14.211 1.00 85.19 86 TYR A N 1
ATOM 633 C CA . TYR A 1 86 ? -14.395 -1.387 14.638 1.00 85.19 86 TYR A CA 1
ATOM 634 C C . TYR A 1 86 ? -15.812 -0.969 15.028 1.00 85.19 86 TYR A C 1
ATOM 636 O O . TYR A 1 86 ? -15.982 -0.223 15.990 1.00 85.19 86 TYR A O 1
ATOM 644 N N . THR A 1 87 ? -16.831 -1.435 14.308 1.00 86.88 87 THR A N 1
ATOM 645 C CA . THR A 1 87 ? -18.228 -1.069 14.580 1.00 86.88 87 THR A CA 1
ATOM 646 C C . THR A 1 87 ? -18.668 -1.500 15.987 1.00 86.88 87 THR A C 1
ATOM 648 O O . THR A 1 87 ? -19.189 -0.645 16.702 1.00 86.88 87 THR A O 1
ATOM 651 N N . PRO A 1 88 ? -18.394 -2.736 16.458 1.00 84.38 88 PRO A N 1
ATOM 652 C CA . PRO A 1 88 ? -18.706 -3.134 17.833 1.00 84.38 88 PRO A CA 1
ATOM 653 C C . PRO A 1 88 ? -17.896 -2.361 18.879 1.00 84.38 88 PRO A C 1
ATOM 655 O O . PRO A 1 88 ? -18.421 -2.014 19.936 1.00 84.38 88 PRO A O 1
ATOM 658 N N . LEU A 1 89 ? -16.631 -2.037 18.576 1.00 82.88 89 LEU A N 1
ATOM 659 C CA . LEU A 1 89 ? -15.765 -1.286 19.490 1.00 82.88 89 LEU A CA 1
ATOM 660 C C . LEU A 1 89 ? -16.281 0.128 19.774 1.00 82.88 89 LEU A C 1
ATOM 662 O O . LEU A 1 89 ? -16.069 0.638 20.869 1.00 82.88 89 LEU A O 1
ATOM 666 N N . ARG A 1 90 ? -16.983 0.761 18.823 1.00 80.38 90 ARG A N 1
ATOM 667 C CA . ARG A 1 90 ? -17.588 2.090 19.039 1.00 80.38 90 ARG A CA 1
ATOM 668 C C . ARG A 1 90 ? -18.643 2.087 20.147 1.00 80.38 90 ARG A C 1
ATOM 670 O O . ARG A 1 90 ? -18.892 3.130 20.742 1.00 80.38 90 ARG A O 1
ATOM 677 N N . SER A 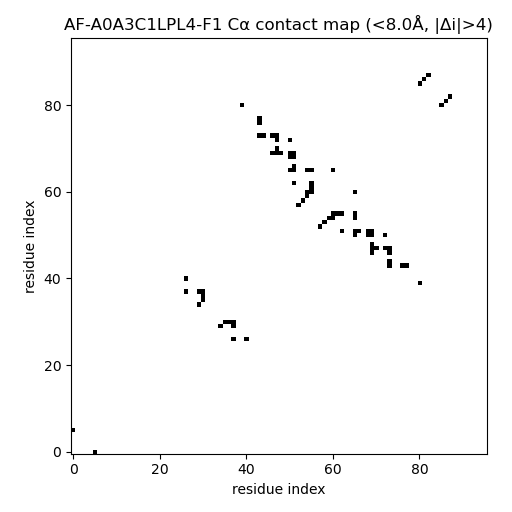1 91 ? -19.266 0.940 20.401 1.00 79.44 91 SER A N 1
ATOM 678 C CA . SER A 1 91 ? -20.322 0.768 21.403 1.00 79.44 91 SER A CA 1
ATOM 679 C C . SER A 1 91 ? -19.816 0.149 22.708 1.00 79.44 91 SER A C 1
ATOM 681 O O . SER A 1 91 ? -20.565 0.092 23.682 1.00 79.44 91 SER A O 1
ATOM 683 N N . ALA A 1 92 ? -18.570 -0.329 22.739 1.00 78.12 92 ALA A N 1
ATOM 684 C CA . ALA A 1 92 ? -17.991 -0.970 23.909 1.00 78.12 92 ALA A CA 1
ATOM 685 C C . ALA A 1 92 ? -17.600 0.069 24.984 1.00 78.12 92 ALA A C 1
ATOM 687 O O . ALA A 1 92 ? -17.201 1.189 24.646 1.00 78.12 92 ALA A O 1
ATOM 688 N N . PRO A 1 93 ? -17.691 -0.273 26.285 1.00 74.75 93 PRO A N 1
ATOM 689 C CA . PRO A 1 93 ? -17.196 0.582 27.359 1.00 74.75 93 PRO A CA 1
ATOM 690 C C . PRO A 1 93 ? -15.721 0.926 27.138 1.00 74.75 93 PRO A C 1
ATOM 692 O O . PRO A 1 93 ? -14.944 0.086 26.686 1.00 74.75 93 PRO A O 1
ATOM 695 N N . ARG A 1 94 ? -15.330 2.161 27.472 1.00 67.25 94 ARG A N 1
ATOM 696 C CA . ARG A 1 94 ? -13.932 2.601 27.379 1.00 67.25 94 ARG A CA 1
ATOM 697 C C . ARG A 1 94 ? -13.103 1.689 28.282 1.00 67.25 94 ARG A C 1
ATOM 699 O O . ARG A 1 94 ? -13.327 1.693 29.490 1.00 67.25 94 ARG A O 1
ATOM 706 N N . LEU A 1 95 ? -12.210 0.888 27.701 1.00 65.12 95 LEU A N 1
ATOM 707 C CA . LEU A 1 95 ? -11.273 0.085 28.479 1.00 65.12 95 LEU A CA 1
ATOM 708 C C . LEU A 1 95 ? -10.358 1.075 29.215 1.00 65.12 95 LEU A C 1
ATOM 710 O O . LEU A 1 95 ? -9.617 1.818 28.567 1.00 65.12 95 LEU A O 1
ATOM 714 N N . SER A 1 96 ? -10.543 1.170 30.535 1.00 59.50 96 SER A N 1
ATOM 715 C CA . SER A 1 96 ? -9.664 1.907 31.448 1.00 59.50 96 SER A CA 1
ATOM 716 C C . SER A 1 96 ? -8.288 1.265 31.515 1.00 59.50 96 SER A C 1
ATOM 718 O O . SER A 1 96 ? -8.201 0.034 31.315 1.00 59.50 96 SER A O 1
#

Mean predicted aligned error: 5.41 Å

Solvent-accessible surface area (backbone atoms only — not comparable to full-atom values): 5395 Å² total; per-residue (Å²): 134,57,74,70,56,54,54,52,50,51,51,55,48,49,55,56,48,49,52,52,50,53,52,51,51,55,50,50,57,53,32,72,74,68,75,49,88,71,78,62,56,63,57,43,52,50,52,25,53,49,40,30,48,45,29,39,76,74,65,66,41,57,70,69,59,17,48,53,50,16,50,54,53,32,50,54,51,51,53,47,47,41,60,71,54,49,54,57,54,75,74,47,79,82,83,126

Radius of gyration: 17.93 Å; Cα contacts (8 Å, |Δi|>4): 42; chains: 1; bounding box: 50×30×49 Å

Secondary structure (DSSP, 8-state):
--HHHHHHHHHHHHHHHHHHHHHHHHHHHHHHHH-S--STHHHHHHHHHHHHHHHHHTT---HHHHHHHHHHHHHHHHHHHIIIIIHHHTTS----

pLDDT: mean 90.86, std 8.11, range [59.5, 97.88]

Sequence (96 aa):
MTFSLLIAQLINGLQTGSVYALVALGYTMVYGIIKLLNFAHGDIIMVGAYMVYYAIASFALPPIVAVILAVVVSTLLGVTVEKVAYTPLRSAPRLS